Protein AF-A0A9N9XYL0-F1 (afdb_monomer_lite)

Radius of gyration: 24.39 Å; chains: 1; bounding box: 45×59×80 Å

Sequence (170 aa):
MASSSYQNKAHPKSLLPDDLATQKSTSESLVQGAIFAIQALGYARIGLGAASLLAPSSICGLFRFLISNETAIVVRMFGVRGVALGYLILNADHADQKTLSGREELKRMLWANFGCDVADICSIAFAVTSGHMDRLPGTFLAGGAAVCVAMALLGIKTIEDIQTLAFKDE

Foldseek 3Di:
DDDDDDPPPDDPDPPPPPVVVVVVVVLVVLLVVLLVLLLVLLVVLLVLLVCLQPPVQVSCVVLVHHDDPVCSVVSNVSSVVSNVLSVQSVVLSVPPLVDPVSLVSNLVSLVVLLVVLVVQLVVLVVCCVVVVDPPRSSCVSNVVSVSSNVSSVSNNVSSVVVVVVVVVVD

Secondary structure (DSSP, 8-state):
---------------S-HHHHHHHHHHHHHHHHHHHHHHHHHHHHHHHHHHHHH-HHHHHHHTT----TTTHHHHHHHHHHHHHHHHHHHHHHHS-TTSHHHHHHHHHHHHHHHHHHHHHHHHHHHHHHTTSS-HHHHHHHHHHHHHHHHHHHHHHHHHHHHHHHHTT--

Structure (mmCIF, N/CA/C/O backbone):
data_AF-A0A9N9XYL0-F1
#
_entry.id   AF-A0A9N9XYL0-F1
#
loop_
_atom_site.group_PDB
_atom_site.id
_atom_site.type_symbol
_atom_site.label_atom_id
_atom_site.label_alt_id
_atom_site.label_comp_id
_atom_site.label_asym_id
_atom_site.label_entity_id
_atom_site.label_seq_id
_atom_site.pdbx_PDB_ins_code
_atom_site.Cartn_x
_atom_site.Cartn_y
_atom_site.Cartn_z
_atom_site.occupancy
_atom_site.B_iso_or_equiv
_atom_site.auth_seq_id
_atom_site.auth_comp_id
_atom_site.auth_asym_id
_atom_site.auth_atom_id
_atom_site.pdbx_PDB_model_num
ATOM 1 N N . MET A 1 1 ? 22.835 49.509 -54.503 1.00 46.41 1 MET A N 1
ATOM 2 C CA . MET A 1 1 ? 21.995 48.382 -54.960 1.00 46.41 1 MET A CA 1
ATOM 3 C C . MET A 1 1 ? 22.689 47.093 -54.545 1.00 46.41 1 MET A C 1
ATOM 5 O O . MET A 1 1 ? 23.657 46.716 -55.187 1.00 46.41 1 MET A O 1
ATOM 9 N N . ALA A 1 2 ? 22.288 46.492 -53.423 1.00 48.25 2 ALA A N 1
ATOM 10 C CA . ALA A 1 2 ? 22.863 45.248 -52.908 1.00 48.25 2 ALA A CA 1
ATOM 11 C C . ALA A 1 2 ? 21.740 44.209 -52.806 1.00 48.25 2 ALA A C 1
ATOM 13 O O . ALA A 1 2 ? 20.688 44.488 -52.232 1.00 48.25 2 ALA A O 1
ATOM 14 N N . SER A 1 3 ? 21.951 43.070 -53.461 1.00 54.56 3 SER A N 1
ATOM 15 C CA . SER A 1 3 ? 20.961 42.019 -53.686 1.00 54.56 3 SER A CA 1
ATOM 16 C C . SER A 1 3 ? 20.794 41.147 -52.438 1.00 54.56 3 SER A C 1
ATOM 18 O O . SER A 1 3 ? 21.777 40.655 -51.887 1.00 54.56 3 SER A O 1
ATOM 20 N N . SER A 1 4 ? 19.550 40.971 -51.994 1.00 60.91 4 SER A N 1
ATOM 21 C CA . SER A 1 4 ? 19.164 40.100 -50.881 1.00 60.91 4 SER A CA 1
ATOM 22 C C . SER A 1 4 ? 19.058 38.651 -51.372 1.00 60.91 4 SER A C 1
ATOM 24 O O . SER A 1 4 ? 18.131 38.307 -52.107 1.00 60.91 4 SER A O 1
ATOM 26 N N . SER A 1 5 ? 20.013 37.803 -50.982 1.00 62.31 5 SER A N 1
ATOM 27 C CA . SER A 1 5 ? 19.950 36.352 -51.201 1.00 62.31 5 SER A CA 1
ATOM 28 C C . SER A 1 5 ? 19.005 35.704 -50.188 1.00 62.31 5 SER A C 1
ATOM 30 O O . SER A 1 5 ? 19.376 35.457 -49.041 1.00 62.31 5 SER A O 1
ATOM 32 N N . TYR A 1 6 ? 17.790 35.385 -50.630 1.00 59.03 6 TYR A N 1
ATOM 33 C CA . TYR A 1 6 ? 16.858 34.520 -49.909 1.00 59.03 6 TYR A CA 1
ATOM 34 C C . TYR A 1 6 ? 17.332 33.061 -49.979 1.00 59.03 6 TYR A C 1
ATOM 36 O O . TYR A 1 6 ? 17.118 32.363 -50.969 1.00 59.03 6 TYR A O 1
ATOM 44 N N . GLN A 1 7 ? 17.980 32.588 -48.914 1.00 60.34 7 GLN A N 1
ATOM 45 C CA . GLN A 1 7 ? 18.341 31.181 -48.753 1.00 60.34 7 GLN A CA 1
ATOM 46 C C . GLN A 1 7 ? 17.114 30.402 -48.248 1.00 60.34 7 GLN A C 1
ATOM 48 O O . GLN A 1 7 ? 16.871 30.282 -47.049 1.00 60.34 7 GLN A O 1
ATOM 53 N N . ASN A 1 8 ? 16.304 29.897 -49.178 1.00 60.22 8 ASN A N 1
ATOM 54 C CA . ASN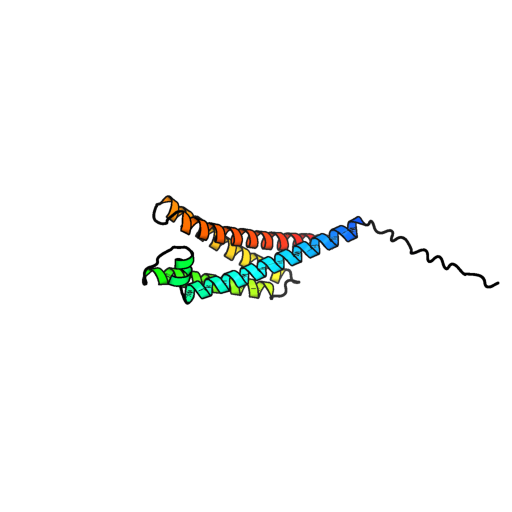 A 1 8 ? 15.177 29.023 -48.867 1.00 60.22 8 ASN A CA 1
ATOM 55 C C . ASN A 1 8 ? 15.708 27.620 -48.516 1.00 60.22 8 ASN A C 1
ATOM 57 O O . ASN A 1 8 ? 15.986 26.805 -49.397 1.00 60.22 8 ASN A O 1
ATOM 61 N N . LYS A 1 9 ? 15.928 27.358 -47.222 1.00 62.12 9 LYS A N 1
ATOM 62 C CA . LYS A 1 9 ? 16.273 26.025 -46.711 1.00 62.12 9 LYS A CA 1
ATOM 63 C C . LYS A 1 9 ? 15.008 25.170 -46.688 1.00 62.12 9 LYS A C 1
ATOM 65 O O . LYS A 1 9 ? 14.265 25.170 -45.711 1.00 62.12 9 LYS A O 1
ATOM 70 N N . ALA A 1 10 ? 14.775 24.436 -47.771 1.00 63.09 10 ALA A N 1
ATOM 71 C CA . ALA A 1 10 ? 13.796 23.362 -47.790 1.00 63.09 10 ALA A CA 1
ATOM 72 C C . ALA A 1 10 ? 14.229 22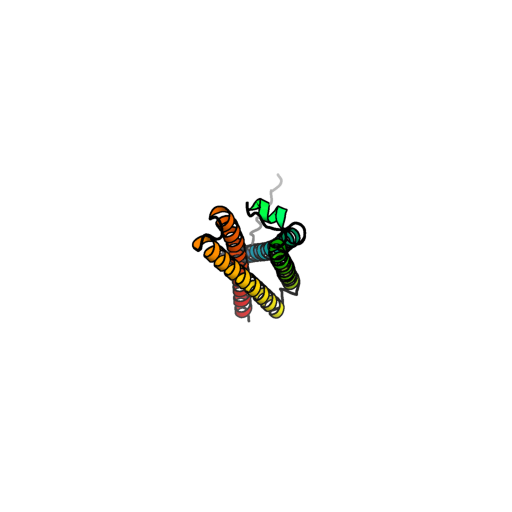.282 -46.783 1.00 63.09 10 ALA A C 1
ATOM 74 O O . ALA A 1 10 ? 15.177 21.536 -47.027 1.00 63.09 10 ALA A O 1
ATOM 75 N N . HIS A 1 11 ? 13.567 22.230 -45.626 1.00 61.03 11 HIS A N 1
ATOM 76 C CA . HIS A 1 11 ? 13.717 21.118 -44.693 1.00 61.03 11 HIS A CA 1
ATOM 77 C C . HIS A 1 11 ? 13.165 19.848 -45.361 1.00 61.03 11 HIS A C 1
ATOM 79 O O . HIS A 1 11 ? 12.018 19.867 -45.818 1.00 61.03 11 HIS A O 1
ATOM 85 N N . PRO A 1 12 ? 13.944 18.752 -45.447 1.00 64.94 12 PRO A N 1
ATOM 86 C CA . PRO A 1 12 ? 13.440 17.494 -45.973 1.00 64.94 12 PRO A CA 1
ATOM 87 C C . PRO A 1 12 ? 12.281 17.035 -45.089 1.00 64.94 12 PRO A C 1
ATOM 89 O O . PRO A 1 12 ? 12.435 16.829 -43.886 1.00 64.94 12 PRO A O 1
ATOM 92 N N . LYS A 1 13 ? 11.100 16.940 -45.700 1.00 60.59 13 LYS A N 1
ATOM 93 C CA . LYS A 1 13 ? 9.882 16.434 -45.073 1.00 60.59 13 LYS A CA 1
ATOM 94 C C . LYS A 1 13 ? 10.165 14.988 -44.662 1.00 60.59 13 LYS A C 1
ATOM 96 O O . LYS A 1 13 ? 10.388 14.145 -45.530 1.00 60.59 13 LYS A O 1
ATOM 101 N N . SER A 1 14 ? 10.244 14.732 -43.357 1.00 62.28 14 SER A N 1
ATOM 102 C CA . SER A 1 14 ? 10.397 13.380 -42.819 1.00 62.28 14 SER A CA 1
ATOM 103 C C . SER A 1 14 ? 9.251 12.525 -43.357 1.00 62.28 14 SER A C 1
ATOM 105 O O . SER A 1 14 ? 8.089 12.876 -43.184 1.00 62.28 14 SER A O 1
ATOM 107 N N . LEU A 1 15 ? 9.579 11.448 -44.072 1.00 63.66 15 LEU A N 1
ATOM 108 C CA . LEU A 1 15 ? 8.603 10.526 -44.666 1.00 63.66 15 LEU A CA 1
ATOM 109 C C . LEU A 1 15 ? 8.116 9.466 -43.668 1.00 63.66 15 LEU A C 1
ATOM 111 O O . LEU A 1 15 ? 7.413 8.535 -44.054 1.00 63.66 15 LEU A O 1
ATOM 115 N N . LEU A 1 16 ? 8.502 9.581 -42.395 1.00 60.34 16 LEU A N 1
ATOM 116 C CA . LEU A 1 16 ? 7.952 8.733 -41.349 1.00 60.34 16 LEU A CA 1
ATOM 117 C C . LEU A 1 16 ? 6.548 9.236 -40.992 1.00 60.34 16 LEU A C 1
ATOM 119 O O . LEU A 1 16 ? 6.390 10.436 -40.768 1.00 60.34 16 LEU A O 1
ATOM 123 N N . PRO A 1 17 ? 5.534 8.356 -40.948 1.00 65.12 17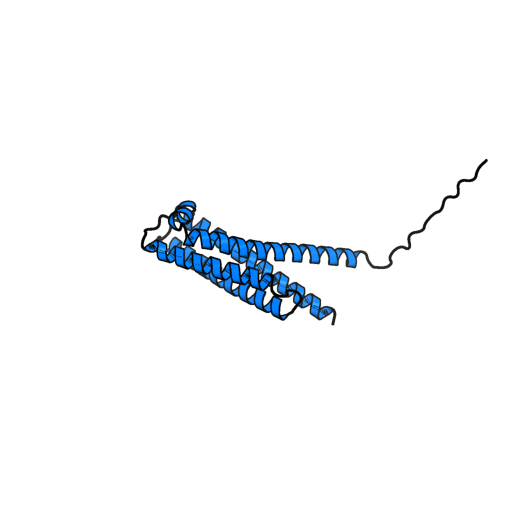 PRO A N 1
ATOM 124 C CA . PRO A 1 17 ? 4.187 8.748 -40.561 1.00 65.12 17 PRO A CA 1
ATOM 125 C C . PRO A 1 17 ? 4.213 9.330 -39.142 1.00 65.12 17 PRO A C 1
ATOM 127 O O . PRO A 1 17 ? 4.696 8.679 -38.214 1.00 65.12 17 PRO A O 1
ATOM 130 N N . ASP A 1 18 ? 3.680 10.546 -38.983 1.00 62.84 18 ASP A N 1
ATOM 131 C CA . ASP A 1 18 ? 3.590 11.276 -37.704 1.00 62.84 18 ASP A CA 1
ATOM 132 C C . ASP A 1 18 ? 2.903 10.456 -36.584 1.00 62.84 18 ASP A C 1
ATOM 134 O O . ASP A 1 18 ? 3.108 10.709 -35.391 1.00 62.84 18 ASP A O 1
ATOM 138 N N . ASP A 1 19 ? 2.149 9.415 -36.951 1.00 60.91 19 ASP A N 1
ATOM 139 C CA . ASP A 1 19 ? 1.523 8.462 -36.029 1.00 60.91 19 ASP A CA 1
ATOM 140 C C . ASP A 1 19 ? 2.529 7.702 -35.147 1.00 60.91 19 ASP A C 1
ATOM 142 O O . ASP A 1 19 ? 2.277 7.496 -33.958 1.00 60.91 19 ASP A O 1
ATOM 146 N N . LEU A 1 20 ? 3.704 7.328 -35.671 1.00 58.38 20 LEU A N 1
ATOM 147 C CA . LEU A 1 20 ? 4.668 6.524 -34.902 1.00 58.38 20 LEU A CA 1
ATOM 148 C C . LEU A 1 20 ? 5.375 7.340 -33.809 1.00 58.38 20 LEU A C 1
ATOM 150 O O . LEU A 1 20 ? 5.662 6.822 -32.728 1.00 58.38 20 LEU A O 1
ATOM 154 N N . ALA A 1 21 ? 5.626 8.628 -34.060 1.00 61.50 21 ALA A N 1
ATOM 155 C CA . ALA A 1 21 ? 6.235 9.520 -33.074 1.00 61.50 21 ALA A CA 1
ATOM 156 C C . ALA A 1 21 ? 5.266 9.856 -31.926 1.00 61.50 21 ALA A C 1
ATOM 158 O O . ALA A 1 21 ? 5.686 9.978 -30.774 1.00 61.50 21 ALA A O 1
ATOM 159 N N . THR A 1 22 ? 3.968 9.947 -32.225 1.00 61.91 22 THR A N 1
ATOM 160 C CA . THR A 1 22 ? 2.918 10.263 -31.242 1.00 61.91 22 THR A CA 1
ATOM 161 C C . THR A 1 22 ? 2.587 9.062 -30.344 1.00 61.91 22 THR A C 1
ATOM 163 O O . THR A 1 22 ? 2.306 9.217 -29.153 1.00 61.91 22 THR A O 1
ATOM 166 N N . GLN A 1 23 ? 2.682 7.837 -30.873 1.00 62.41 23 GLN A N 1
ATOM 167 C CA . GLN A 1 23 ? 2.439 6.623 -30.091 1.00 62.41 23 GLN A CA 1
ATOM 168 C C . GLN A 1 23 ? 3.548 6.357 -29.057 1.00 62.41 23 GLN A C 1
ATOM 170 O O . GLN A 1 23 ? 3.256 5.955 -27.929 1.00 62.41 23 GLN A O 1
ATOM 175 N N . LYS A 1 24 ? 4.811 6.634 -29.408 1.00 63.44 24 LYS A N 1
ATOM 176 C CA . LYS A 1 24 ? 5.964 6.421 -28.518 1.00 63.44 24 LYS A CA 1
ATOM 177 C C . LYS A 1 24 ? 5.983 7.375 -27.316 1.00 63.44 24 LYS A C 1
ATOM 179 O O . LYS A 1 24 ? 6.322 6.968 -26.211 1.00 63.44 24 LYS A O 1
ATOM 184 N N . SER A 1 25 ? 5.587 8.633 -27.505 1.00 65.31 25 SER A N 1
ATOM 185 C CA . SER A 1 25 ? 5.552 9.618 -26.413 1.00 65.31 25 SER A CA 1
ATOM 186 C C . SER A 1 25 ? 4.440 9.334 -25.395 1.00 65.31 25 SER A C 1
ATOM 188 O O . SER A 1 25 ? 4.603 9.583 -24.200 1.00 65.31 25 SER A O 1
ATOM 190 N N . THR A 1 26 ? 3.323 8.761 -25.851 1.00 66.19 26 THR A N 1
ATOM 191 C CA . THR A 1 26 ? 2.188 8.411 -24.986 1.00 66.19 26 THR A CA 1
ATOM 192 C C . THR A 1 26 ? 2.513 7.219 -24.080 1.00 66.19 26 THR A C 1
ATOM 194 O O . THR A 1 26 ? 2.165 7.235 -22.897 1.00 66.19 26 THR A O 1
ATOM 197 N N . SER A 1 27 ? 3.214 6.200 -24.593 1.00 71.12 27 SER A N 1
ATOM 198 C CA . SER A 1 27 ? 3.609 5.035 -23.791 1.00 71.12 27 SER A CA 1
ATOM 199 C C . SER A 1 27 ? 4.658 5.388 -22.734 1.00 71.12 27 SER A C 1
ATOM 201 O O . SER A 1 27 ? 4.521 4.961 -21.589 1.00 71.12 27 SER A O 1
ATOM 203 N N . GLU A 1 28 ? 5.644 6.229 -23.059 1.00 75.25 28 GLU A N 1
ATOM 204 C CA . GLU A 1 28 ? 6.657 6.678 -22.091 1.00 75.25 28 GLU A CA 1
ATOM 205 C C . GLU A 1 28 ? 6.039 7.458 -20.918 1.00 75.25 28 GLU A C 1
ATOM 207 O O . GLU A 1 28 ? 6.375 7.203 -19.759 1.00 75.25 28 GLU A O 1
ATOM 212 N N . SER A 1 29 ? 5.080 8.355 -21.185 1.00 78.75 29 SER A N 1
ATOM 213 C CA . SER A 1 29 ? 4.407 9.108 -20.117 1.00 78.75 29 SER A CA 1
ATOM 214 C C . SER A 1 29 ? 3.575 8.214 -19.193 1.00 78.75 29 SER A C 1
ATOM 216 O O . SER A 1 29 ? 3.515 8.477 -17.990 1.00 78.75 29 SER A O 1
ATOM 218 N N . LEU A 1 30 ? 2.916 7.182 -19.732 1.00 77.75 30 LEU A N 1
ATOM 219 C CA . LEU A 1 30 ? 2.131 6.239 -18.931 1.00 77.75 30 LEU A CA 1
ATOM 220 C C . LEU A 1 30 ? 3.030 5.390 -18.027 1.00 77.75 30 LEU A C 1
ATOM 222 O O . LEU A 1 30 ? 2.728 5.224 -16.845 1.00 77.75 30 LEU A O 1
ATOM 226 N N . VAL A 1 31 ? 4.161 4.918 -18.557 1.00 82.44 31 VAL A N 1
ATOM 227 C CA . VAL A 1 31 ? 5.144 4.138 -17.793 1.00 82.44 31 VAL A CA 1
ATOM 228 C C . VAL A 1 31 ? 5.721 4.962 -16.644 1.00 82.44 31 VAL A C 1
ATOM 230 O O . VAL A 1 31 ? 5.752 4.489 -15.509 1.00 82.44 31 VAL A O 1
ATOM 233 N N . GLN A 1 32 ? 6.098 6.219 -16.898 1.00 85.81 32 GLN A N 1
ATOM 234 C CA . GLN A 1 32 ? 6.614 7.105 -15.854 1.00 85.81 32 GLN A CA 1
ATOM 235 C C . GLN A 1 32 ? 5.585 7.335 -14.735 1.00 85.81 32 GLN A C 1
ATOM 237 O O . GLN A 1 32 ? 5.934 7.322 -13.553 1.00 85.81 32 GLN A O 1
ATOM 242 N N . GLY A 1 33 ? 4.311 7.515 -15.101 1.00 87.50 33 GLY A N 1
ATOM 243 C CA . GLY A 1 33 ? 3.217 7.663 -14.141 1.00 87.50 33 GLY A CA 1
ATOM 244 C C . GLY A 1 33 ? 3.019 6.420 -13.270 1.00 87.50 33 GLY A C 1
ATOM 245 O O . GLY A 1 33 ? 2.836 6.542 -12.059 1.00 87.50 33 GLY A O 1
ATOM 246 N N . ALA A 1 34 ? 3.107 5.225 -13.857 1.00 87.56 34 ALA A N 1
ATOM 247 C CA . ALA A 1 34 ? 2.978 3.970 -13.123 1.00 87.56 34 ALA A CA 1
ATOM 248 C C . ALA A 1 34 ? 4.147 3.728 -12.160 1.00 87.56 34 ALA A C 1
ATOM 250 O O . ALA A 1 34 ? 3.912 3.349 -11.015 1.00 87.56 34 ALA A O 1
ATOM 251 N N . ILE A 1 35 ? 5.387 3.999 -12.583 1.00 87.62 35 ILE A N 1
ATOM 252 C CA . ILE A 1 35 ? 6.572 3.896 -11.713 1.00 87.62 35 ILE A CA 1
ATOM 253 C C . ILE A 1 35 ? 6.415 4.830 -10.512 1.00 87.62 35 ILE A C 1
ATOM 255 O O . ILE A 1 35 ? 6.568 4.408 -9.367 1.00 87.62 35 ILE A O 1
ATOM 259 N N . PHE A 1 36 ? 6.016 6.082 -10.753 1.00 91.00 36 PHE A N 1
ATOM 260 C CA . PHE A 1 36 ? 5.754 7.025 -9.670 1.00 91.00 36 PHE A CA 1
ATOM 261 C C . PHE A 1 36 ? 4.652 6.524 -8.725 1.00 91.00 36 PHE A C 1
ATOM 263 O O . PHE A 1 36 ? 4.796 6.623 -7.508 1.00 91.00 36 PHE A O 1
ATOM 270 N N . ALA A 1 37 ? 3.572 5.944 -9.259 1.00 90.81 37 ALA A N 1
ATOM 271 C CA . ALA A 1 37 ? 2.500 5.373 -8.447 1.00 90.81 37 ALA A CA 1
ATOM 272 C C . ALA A 1 37 ? 2.978 4.188 -7.587 1.00 90.81 37 ALA A C 1
ATOM 274 O O . ALA A 1 37 ? 2.609 4.103 -6.417 1.00 90.81 37 ALA A O 1
ATOM 275 N N . ILE A 1 38 ? 3.826 3.306 -8.126 1.00 91.31 38 ILE A N 1
ATOM 276 C CA . ILE A 1 38 ? 4.419 2.174 -7.394 1.00 91.31 38 ILE A CA 1
ATOM 277 C C . ILE A 1 38 ? 5.335 2.675 -6.270 1.00 91.31 38 ILE A C 1
ATOM 279 O O . ILE A 1 38 ? 5.233 2.207 -5.134 1.00 91.31 38 ILE A O 1
ATOM 283 N N . GLN A 1 39 ? 6.184 3.666 -6.549 1.00 92.69 39 GLN A N 1
ATOM 284 C CA . GLN A 1 39 ? 7.050 4.278 -5.539 1.00 92.69 39 GLN A CA 1
ATOM 285 C C . GLN A 1 39 ? 6.235 4.973 -4.448 1.00 92.69 39 GLN A C 1
ATOM 287 O O . GLN A 1 39 ? 6.480 4.768 -3.258 1.00 92.69 39 GLN A O 1
ATOM 292 N N . ALA A 1 40 ? 5.225 5.753 -4.841 1.00 93.94 40 ALA A N 1
ATOM 293 C CA . ALA A 1 40 ? 4.313 6.406 -3.914 1.00 93.94 40 ALA A CA 1
ATOM 294 C C . ALA A 1 40 ? 3.590 5.382 -3.028 1.00 93.94 40 ALA A C 1
ATOM 296 O O . ALA A 1 40 ? 3.503 5.585 -1.818 1.00 93.94 40 ALA A O 1
ATOM 297 N N . LEU A 1 41 ? 3.141 4.257 -3.597 1.00 93.56 41 LEU A N 1
ATOM 298 C CA . LEU A 1 41 ? 2.552 3.147 -2.850 1.00 93.56 41 LEU A CA 1
ATOM 299 C C . LEU A 1 41 ? 3.548 2.564 -1.835 1.00 93.56 41 LEU A C 1
ATOM 301 O O . LEU A 1 41 ? 3.198 2.392 -0.667 1.00 93.56 41 LEU A O 1
ATOM 305 N N . GLY A 1 42 ? 4.795 2.316 -2.245 1.00 94.50 42 GLY A N 1
ATOM 306 C CA . GLY A 1 42 ? 5.860 1.827 -1.366 1.00 94.50 42 GLY A CA 1
ATOM 307 C C . GLY A 1 42 ? 6.129 2.762 -0.181 1.00 94.50 42 GLY A C 1
ATOM 308 O O . GLY A 1 42 ? 6.100 2.332 0.975 1.00 94.50 42 GLY A O 1
ATOM 309 N N . TYR A 1 43 ? 6.306 4.061 -0.438 1.00 96.56 43 TYR A N 1
ATOM 310 C CA . TYR A 1 43 ? 6.501 5.057 0.619 1.00 96.56 43 TYR A CA 1
ATOM 311 C C . TYR A 1 43 ? 5.275 5.219 1.518 1.00 96.56 43 TYR A C 1
ATOM 313 O O . TYR A 1 43 ? 5.426 5.297 2.738 1.00 96.56 43 TYR A O 1
ATOM 321 N N . ALA A 1 44 ? 4.065 5.232 0.954 1.00 94.75 44 ALA A N 1
ATOM 322 C CA . ALA A 1 44 ? 2.830 5.324 1.726 1.00 94.75 44 ALA A CA 1
ATOM 323 C C . ALA A 1 44 ? 2.685 4.135 2.687 1.00 94.75 44 ALA A C 1
ATOM 325 O O . ALA A 1 44 ? 2.328 4.322 3.850 1.00 94.75 44 ALA A O 1
ATOM 326 N N . ARG A 1 45 ? 3.032 2.923 2.237 1.00 94.38 45 ARG A N 1
ATOM 327 C CA . ARG A 1 45 ? 3.048 1.711 3.066 1.00 94.38 45 ARG A CA 1
ATOM 328 C C . ARG A 1 45 ? 4.044 1.793 4.214 1.00 94.38 45 ARG A C 1
ATOM 330 O O . ARG A 1 45 ? 3.681 1.470 5.344 1.00 94.38 45 ARG A O 1
ATOM 337 N N . ILE A 1 46 ? 5.262 2.265 3.949 1.00 97.12 46 ILE A N 1
ATOM 338 C CA . ILE A 1 46 ? 6.273 2.465 4.994 1.00 97.12 46 ILE A CA 1
ATOM 339 C C . ILE A 1 46 ? 5.812 3.531 5.985 1.00 97.12 46 ILE A C 1
ATOM 341 O O . ILE A 1 46 ? 5.847 3.291 7.187 1.00 97.12 46 ILE A O 1
ATOM 345 N N . GLY A 1 47 ? 5.352 4.686 5.502 1.00 97.06 47 GLY A N 1
ATOM 346 C CA . GLY A 1 47 ? 4.923 5.796 6.348 1.00 97.06 47 GLY A CA 1
ATOM 347 C C . GLY A 1 47 ? 3.739 5.423 7.238 1.00 97.06 47 GLY A C 1
ATOM 348 O O . GLY A 1 47 ? 3.806 5.588 8.456 1.00 97.06 47 GLY A O 1
ATOM 349 N N . LEU A 1 48 ? 2.683 4.854 6.649 1.00 94.75 48 LEU A N 1
ATOM 350 C CA . LEU A 1 48 ? 1.514 4.398 7.398 1.00 94.75 48 LEU A CA 1
ATOM 351 C C . LEU A 1 48 ? 1.879 3.252 8.347 1.00 94.75 48 LEU A C 1
ATOM 353 O O . LEU A 1 48 ? 1.470 3.266 9.504 1.00 94.75 48 LEU A O 1
ATOM 357 N N . GLY A 1 49 ? 2.695 2.299 7.893 1.00 96.38 49 GLY A N 1
ATOM 358 C CA . GLY A 1 49 ? 3.129 1.171 8.708 1.00 96.38 49 GLY A CA 1
ATOM 359 C C . GLY A 1 49 ? 3.965 1.598 9.917 1.00 96.38 49 GLY A C 1
ATOM 360 O O . GLY A 1 49 ? 3.708 1.160 11.039 1.00 96.38 49 GLY A O 1
ATOM 361 N N . ALA A 1 50 ? 4.914 2.514 9.718 1.00 97.69 50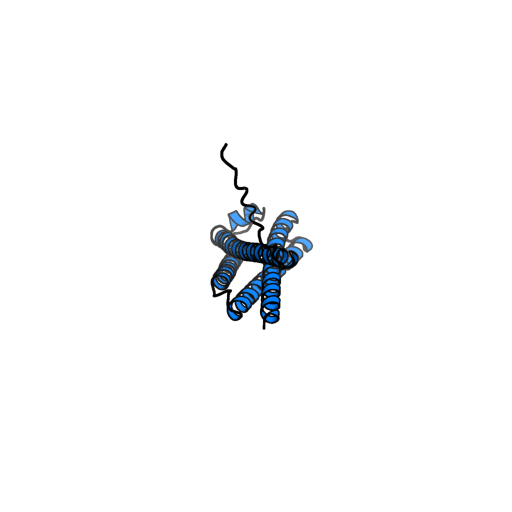 ALA A N 1
ATOM 362 C CA . ALA A 1 50 ? 5.729 3.084 10.785 1.00 97.69 50 ALA A CA 1
ATOM 363 C C . ALA A 1 50 ? 4.877 3.897 11.771 1.00 97.69 50 ALA A C 1
ATOM 365 O O . ALA A 1 50 ? 5.042 3.754 12.983 1.00 97.69 50 ALA A O 1
ATOM 366 N N . ALA A 1 51 ? 3.916 4.686 11.278 1.00 96.94 51 ALA A N 1
ATOM 367 C CA . ALA A 1 51 ? 2.977 5.410 12.131 1.00 96.94 51 ALA A CA 1
ATOM 368 C C . ALA A 1 51 ? 2.117 4.452 12.977 1.00 96.94 51 ALA A C 1
ATOM 370 O O . ALA A 1 51 ? 1.992 4.651 14.185 1.00 96.94 51 ALA A O 1
ATOM 371 N N . SER A 1 52 ? 1.591 3.374 12.384 1.00 96.44 52 SER A N 1
ATOM 372 C CA . SER A 1 52 ? 0.850 2.322 13.097 1.00 96.44 52 SER A CA 1
ATOM 373 C C . SER A 1 52 ? 1.700 1.557 14.109 1.00 96.44 52 SER A C 1
ATOM 375 O O . SER A 1 52 ? 1.182 1.117 15.134 1.00 96.44 52 SER A O 1
ATOM 377 N N . LEU A 1 53 ? 3.001 1.412 13.859 1.00 96.44 53 LEU A N 1
ATOM 378 C CA . LEU A 1 53 ? 3.923 0.748 14.775 1.00 96.44 53 LEU A CA 1
ATOM 379 C C . LEU A 1 53 ? 4.266 1.625 15.991 1.00 96.44 53 LEU A C 1
ATOM 381 O O . LEU A 1 53 ? 4.233 1.151 17.129 1.00 96.44 53 LEU A O 1
ATOM 385 N N . LEU A 1 54 ? 4.586 2.899 15.748 1.00 97.44 54 LEU A N 1
ATOM 386 C CA . LEU A 1 54 ? 5.081 3.828 16.768 1.00 97.44 54 LEU A CA 1
ATOM 387 C C . LEU A 1 54 ? 3.952 4.490 17.566 1.00 97.44 54 LEU A C 1
ATOM 389 O O . LEU A 1 54 ? 4.061 4.636 18.782 1.00 97.44 54 LEU A O 1
ATOM 393 N N . ALA A 1 55 ? 2.863 4.869 16.899 1.00 96.88 55 ALA A N 1
ATOM 394 C CA . ALA A 1 55 ? 1.760 5.627 17.483 1.00 96.88 55 ALA A CA 1
ATOM 395 C C . ALA A 1 55 ? 0.387 5.051 17.071 1.00 96.88 55 ALA A C 1
ATOM 397 O O . ALA A 1 55 ? -0.423 5.749 16.449 1.00 96.88 55 ALA A O 1
ATOM 398 N N . PRO A 1 56 ? 0.083 3.785 17.434 1.00 95.88 56 PRO A N 1
ATOM 399 C CA . PRO A 1 56 ? -1.146 3.108 17.015 1.00 95.88 56 PRO A CA 1
ATOM 400 C C . PRO A 1 56 ? -2.420 3.852 17.453 1.00 95.88 56 PRO A C 1
ATOM 402 O O . PRO A 1 56 ? -3.381 3.930 16.695 1.00 95.88 56 PRO A O 1
ATOM 405 N N . SER A 1 57 ? -2.435 4.457 18.646 1.00 95.50 57 SER A N 1
ATOM 406 C CA . SER A 1 57 ? -3.596 5.212 19.139 1.00 95.50 57 SER A CA 1
ATOM 407 C C . SER A 1 57 ? -3.829 6.506 18.360 1.00 95.50 57 SER A C 1
ATOM 409 O O . SER A 1 57 ? -4.973 6.842 18.062 1.00 95.50 57 SER A O 1
ATOM 411 N N . SER A 1 58 ? -2.762 7.214 17.983 1.00 95.00 58 SER A N 1
ATOM 412 C CA . SER A 1 58 ? -2.853 8.443 17.191 1.00 95.00 58 SER A CA 1
ATOM 413 C C . SER A 1 58 ? -3.337 8.162 15.771 1.00 95.00 58 SER A C 1
ATOM 415 O O . SER A 1 58 ? -4.227 8.861 15.289 1.00 95.00 58 SER A O 1
ATOM 417 N N . ILE A 1 59 ? -2.801 7.124 15.115 1.00 95.12 59 ILE A N 1
ATOM 418 C CA . ILE A 1 59 ? -3.209 6.796 13.744 1.00 95.12 59 ILE A CA 1
ATOM 419 C C . ILE A 1 59 ? -4.649 6.277 13.700 1.00 95.12 59 ILE A C 1
ATOM 421 O O . ILE A 1 59 ? -5.425 6.715 12.858 1.00 95.12 59 ILE A O 1
ATOM 425 N N . CYS A 1 60 ? -5.052 5.412 14.639 1.00 92.44 60 CYS A N 1
ATOM 426 C CA . CYS A 1 60 ? -6.435 4.943 14.724 1.00 92.44 60 CYS A CA 1
ATOM 427 C C . CYS A 1 60 ? -7.389 6.085 15.111 1.00 92.44 60 CYS A C 1
ATOM 429 O O . CYS A 1 60 ? -8.483 6.189 14.555 1.00 92.44 60 CYS A O 1
ATOM 431 N N . GLY A 1 61 ? -6.946 7.003 15.977 1.00 92.69 61 GLY A N 1
ATOM 432 C CA . GLY A 1 61 ? -7.689 8.206 16.348 1.00 92.69 61 GLY A CA 1
ATOM 433 C C . GLY A 1 61 ? -8.015 9.115 15.160 1.00 92.69 61 GLY A C 1
ATOM 434 O O . GLY A 1 61 ? -9.115 9.667 15.114 1.00 92.69 61 GLY A O 1
ATOM 435 N N . LEU A 1 62 ? -7.128 9.203 14.158 1.00 90.62 62 LEU A N 1
ATOM 436 C CA . LEU A 1 62 ? -7.376 9.955 12.918 1.00 90.62 62 LEU A CA 1
ATOM 437 C C . LEU A 1 62 ? -8.606 9.433 12.161 1.00 90.62 62 LEU A C 1
ATOM 439 O O . LEU A 1 62 ? -9.353 10.206 11.565 1.00 90.62 62 LEU A O 1
ATOM 443 N N . PHE A 1 63 ? -8.854 8.127 12.248 1.00 88.00 63 PHE A N 1
ATOM 444 C CA . PHE A 1 63 ? -10.008 7.465 11.645 1.00 88.00 63 PHE A CA 1
ATOM 445 C C . PHE A 1 63 ? -11.195 7.336 12.603 1.00 88.00 63 PHE A C 1
ATOM 447 O O . PHE A 1 63 ? -12.164 6.663 12.272 1.00 88.00 63 PHE A O 1
ATOM 454 N N . ARG A 1 64 ? -11.151 7.983 13.778 1.00 89.12 64 ARG A N 1
ATOM 455 C CA . ARG A 1 64 ? -12.144 7.839 14.859 1.00 89.12 64 ARG A CA 1
ATOM 456 C C . ARG A 1 64 ? -12.293 6.402 15.369 1.00 89.12 64 ARG A C 1
ATOM 458 O O . ARG A 1 64 ? -13.360 6.017 15.835 1.00 89.12 64 ARG A O 1
ATOM 465 N N . PHE A 1 65 ? -11.219 5.620 15.309 1.00 87.38 65 PHE A N 1
ATOM 466 C CA . PHE A 1 65 ? -11.171 4.269 15.852 1.00 87.38 65 PHE A CA 1
ATOM 467 C C . PHE A 1 65 ? -10.423 4.282 17.191 1.00 87.38 65 PHE A C 1
ATOM 469 O O . PHE A 1 65 ? -9.215 4.509 17.243 1.00 87.38 65 PHE A O 1
ATOM 476 N N . LEU A 1 66 ? -11.150 4.089 18.293 1.00 90.31 66 LEU A N 1
ATOM 477 C CA . LEU A 1 66 ? -10.564 4.035 19.632 1.00 90.31 66 LEU A CA 1
ATOM 478 C C . LEU A 1 66 ? -10.095 2.610 19.918 1.00 90.31 66 LEU A C 1
ATOM 480 O O . LEU A 1 66 ? -10.897 1.681 19.946 1.00 90.31 66 LEU A O 1
ATOM 484 N N . ILE A 1 67 ? -8.793 2.449 20.141 1.00 92.75 67 ILE A N 1
ATOM 485 C CA . ILE A 1 67 ? -8.183 1.158 20.468 1.00 92.75 67 ILE A CA 1
ATOM 486 C C . ILE A 1 67 ? -7.793 1.106 21.942 1.00 92.75 67 ILE A C 1
ATOM 488 O O . ILE A 1 67 ? -7.328 2.093 22.515 1.00 92.75 67 ILE A O 1
ATOM 492 N N . SER A 1 68 ? -7.952 -0.066 22.547 1.00 92.94 68 SER A N 1
ATOM 493 C CA . SER A 1 68 ? -7.375 -0.369 23.856 1.00 92.94 68 SER A CA 1
ATOM 494 C C . SER A 1 68 ? -5.879 -0.681 23.725 1.00 92.94 68 SER A C 1
ATOM 496 O O . SER A 1 68 ? -5.386 -1.024 22.648 1.00 92.94 68 SER A O 1
ATOM 498 N N . ASN A 1 69 ? -5.138 -0.626 24.834 1.00 91.00 69 ASN A N 1
ATOM 499 C CA . ASN A 1 69 ? -3.714 -0.990 24.839 1.00 91.00 69 ASN A CA 1
ATOM 500 C C . ASN A 1 69 ? -3.470 -2.446 24.404 1.00 91.00 69 ASN A C 1
ATOM 502 O O . ASN A 1 69 ? -2.454 -2.735 23.774 1.00 91.00 69 ASN A O 1
ATOM 506 N N . GLU A 1 70 ? -4.410 -3.342 24.705 1.00 91.00 70 GLU A N 1
ATOM 507 C CA . GLU A 1 70 ? -4.352 -4.759 24.332 1.00 91.00 70 GLU A CA 1
ATOM 508 C C . GLU A 1 70 ? -4.520 -4.941 22.818 1.00 91.00 70 GLU A C 1
ATOM 510 O O . GLU A 1 70 ? -3.732 -5.626 22.166 1.00 91.00 70 GLU A O 1
ATOM 515 N N . THR A 1 71 ? -5.495 -4.248 22.225 1.00 92.12 71 THR A N 1
ATOM 516 C CA . THR A 1 71 ? -5.764 -4.307 20.778 1.00 92.12 71 THR A CA 1
ATOM 517 C C . THR A 1 71 ? -4.735 -3.537 19.948 1.00 92.12 71 THR A C 1
ATOM 519 O O . THR A 1 71 ? -4.554 -3.824 18.763 1.00 92.12 71 THR A O 1
ATOM 522 N N . ALA A 1 72 ? -3.968 -2.631 20.565 1.00 93.69 72 ALA A N 1
ATOM 523 C CA . ALA A 1 72 ? -2.874 -1.922 19.906 1.00 93.69 72 ALA A CA 1
ATOM 524 C C . ALA A 1 72 ? -1.769 -2.853 19.379 1.00 93.69 72 ALA A C 1
ATOM 526 O O . ALA A 1 72 ? -1.066 -2.484 18.441 1.00 93.69 72 ALA A O 1
ATOM 527 N N . ILE A 1 73 ? -1.609 -4.061 19.933 1.00 94.62 73 ILE A N 1
ATOM 528 C CA . ILE A 1 73 ? -0.655 -5.055 19.411 1.00 94.62 73 ILE A CA 1
ATOM 529 C C . ILE A 1 73 ? -1.011 -5.448 17.970 1.00 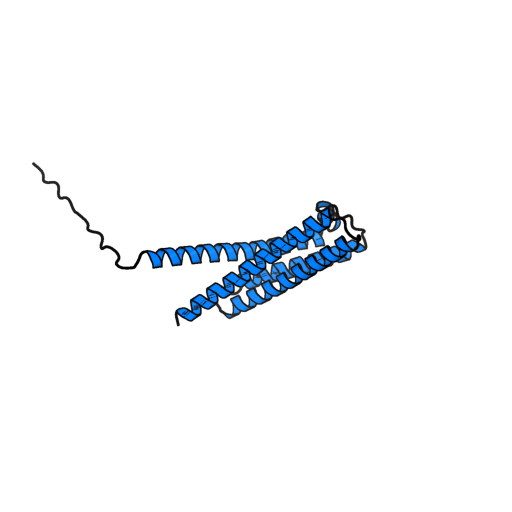94.62 73 ILE A C 1
ATOM 531 O O . ILE A 1 73 ? -0.123 -5.511 17.122 1.00 94.62 73 ILE A O 1
ATOM 535 N N . VAL A 1 74 ? -2.300 -5.620 17.658 1.00 93.31 74 VAL A N 1
ATOM 536 C CA . VAL A 1 74 ? -2.764 -5.967 16.304 1.00 93.31 74 VAL A CA 1
ATOM 537 C C . VAL A 1 74 ? -2.443 -4.844 15.314 1.00 93.31 74 VAL A C 1
ATOM 539 O O . VAL A 1 74 ? -1.941 -5.101 14.222 1.00 93.31 74 VAL A O 1
ATOM 542 N N . VAL A 1 75 ? -2.641 -3.586 15.722 1.00 94.44 75 VAL A N 1
ATOM 543 C CA . VAL A 1 75 ? -2.301 -2.405 14.907 1.00 94.44 75 VAL A CA 1
ATOM 544 C C . VAL A 1 75 ? -0.793 -2.317 14.656 1.00 94.44 75 VAL A C 1
ATOM 546 O O . VAL A 1 75 ? -0.364 -1.990 13.551 1.00 94.44 75 VAL A O 1
ATOM 549 N N . ARG A 1 76 ? 0.033 -2.678 15.643 1.00 96.00 76 ARG A N 1
ATOM 550 C CA . ARG A 1 76 ? 1.489 -2.751 15.462 1.00 96.00 76 ARG A CA 1
ATOM 551 C C . ARG A 1 76 ? 1.894 -3.858 14.493 1.00 96.00 76 ARG A C 1
ATOM 553 O O . ARG A 1 76 ? 2.761 -3.622 13.659 1.00 96.00 76 ARG A O 1
ATOM 560 N N . MET A 1 77 ? 1.259 -5.031 14.550 1.00 94.81 77 MET A N 1
ATOM 561 C CA . MET A 1 77 ? 1.505 -6.113 13.585 1.00 94.81 77 MET A CA 1
ATOM 562 C C . MET A 1 77 ? 1.120 -5.702 12.160 1.00 94.81 77 MET A C 1
ATOM 564 O O . MET A 1 77 ? 1.885 -5.944 11.225 1.00 94.81 77 MET A O 1
ATOM 568 N N . PHE A 1 78 ? -0.016 -5.013 12.000 1.00 93.00 78 PHE A N 1
ATOM 569 C CA . PHE A 1 78 ? -0.389 -4.368 10.739 1.00 93.00 78 PHE A CA 1
ATOM 570 C C . PHE A 1 78 ? 0.695 -3.382 10.280 1.00 93.00 78 PHE A C 1
ATOM 572 O O . PHE A 1 78 ? 1.092 -3.393 9.116 1.00 93.00 78 PHE A O 1
ATOM 579 N N . GLY A 1 79 ? 1.229 -2.584 11.210 1.00 95.38 79 GLY A N 1
ATOM 580 C CA . GLY A 1 79 ? 2.314 -1.644 10.956 1.00 95.38 79 GLY A CA 1
ATOM 581 C C . GLY A 1 79 ? 3.589 -2.306 10.429 1.00 95.38 79 GLY A C 1
ATOM 582 O O . GLY A 1 79 ? 4.101 -1.906 9.385 1.00 95.38 79 GLY A O 1
ATOM 583 N N . VAL A 1 80 ? 4.059 -3.369 11.094 1.00 97.44 80 VAL A N 1
ATOM 584 C CA . VAL A 1 80 ? 5.222 -4.162 10.653 1.00 97.44 80 VAL A CA 1
ATOM 585 C C . VAL A 1 80 ? 5.000 -4.711 9.248 1.00 97.44 80 VAL A C 1
ATOM 587 O O . VAL A 1 80 ? 5.873 -4.567 8.395 1.00 97.44 80 VAL A O 1
ATOM 590 N N . ARG A 1 81 ? 3.821 -5.289 8.981 1.00 95.12 81 ARG A N 1
ATOM 591 C CA . ARG A 1 81 ? 3.457 -5.791 7.649 1.00 95.12 81 ARG A CA 1
ATOM 592 C C . ARG A 1 81 ? 3.509 -4.682 6.598 1.00 95.12 81 ARG A C 1
ATOM 594 O O . ARG A 1 81 ? 4.064 -4.898 5.525 1.00 95.12 81 ARG A O 1
ATOM 601 N N . GLY A 1 82 ? 2.965 -3.504 6.907 1.00 95.06 82 GLY A N 1
ATOM 602 C CA . GLY A 1 82 ? 2.998 -2.340 6.021 1.00 95.06 82 GLY A CA 1
ATOM 603 C C . GLY A 1 82 ? 4.424 -1.907 5.682 1.00 95.06 82 GLY A C 1
ATOM 604 O O . GLY A 1 82 ? 4.747 -1.740 4.508 1.00 95.06 82 GLY A O 1
ATOM 605 N N . VAL A 1 83 ? 5.302 -1.816 6.685 1.00 97.06 83 VAL A N 1
ATOM 606 C CA . VAL A 1 83 ? 6.719 -1.482 6.475 1.00 97.06 83 VAL A CA 1
ATOM 607 C C . VAL A 1 83 ? 7.421 -2.540 5.625 1.00 97.06 83 VAL A C 1
ATOM 609 O O . VAL A 1 83 ? 8.098 -2.181 4.666 1.00 97.06 83 VAL A O 1
ATOM 612 N N . ALA A 1 84 ? 7.239 -3.828 5.931 1.00 97.06 84 ALA A N 1
ATOM 613 C CA . ALA A 1 84 ? 7.875 -4.912 5.183 1.00 97.06 84 ALA A CA 1
ATOM 614 C C . ALA A 1 84 ? 7.435 -4.927 3.711 1.00 97.06 84 ALA A C 1
ATOM 616 O O . ALA A 1 84 ? 8.282 -4.974 2.823 1.00 97.06 84 ALA A O 1
ATOM 617 N N . LEU A 1 85 ? 6.128 -4.834 3.438 1.00 94.88 85 LEU A N 1
ATOM 618 C CA . LEU A 1 85 ? 5.611 -4.801 2.067 1.00 94.88 85 LEU A CA 1
ATOM 619 C C . LEU A 1 85 ? 6.078 -3.555 1.311 1.00 94.88 85 LEU A C 1
ATOM 621 O O . LEU A 1 85 ? 6.518 -3.669 0.171 1.00 94.88 85 LEU A O 1
ATOM 625 N N . GLY A 1 86 ? 6.030 -2.379 1.941 1.00 95.25 86 GLY A N 1
ATOM 626 C CA . GLY A 1 86 ? 6.506 -1.145 1.318 1.00 95.25 86 GLY A CA 1
ATOM 627 C C . GLY A 1 86 ? 8.000 -1.195 0.994 1.00 95.25 86 GLY A C 1
ATOM 628 O O . GLY A 1 86 ? 8.405 -0.799 -0.096 1.00 95.25 86 GLY A O 1
ATOM 629 N N . TYR A 1 87 ? 8.808 -1.761 1.892 1.00 95.94 87 TYR A N 1
ATOM 630 C CA . TYR A 1 87 ? 10.235 -1.978 1.662 1.00 95.94 87 TYR A CA 1
ATOM 631 C C . TYR A 1 87 ? 10.499 -2.949 0.503 1.00 95.94 87 TYR A C 1
ATOM 633 O O . TYR A 1 87 ? 11.326 -2.657 -0.357 1.00 95.94 87 TYR A O 1
ATOM 641 N N . LEU A 1 88 ? 9.767 -4.067 0.433 1.00 93.81 88 LEU A N 1
ATOM 642 C CA . LEU A 1 88 ? 9.878 -5.025 -0.672 1.00 93.81 88 LEU A CA 1
ATOM 643 C C . LEU A 1 88 ? 9.500 -4.400 -2.021 1.00 93.81 88 LEU A C 1
ATOM 645 O O . LEU A 1 88 ? 10.195 -4.636 -3.004 1.00 93.81 88 LEU A O 1
ATOM 649 N N . ILE A 1 89 ? 8.447 -3.574 -2.067 1.00 92.62 89 ILE A N 1
ATOM 650 C CA . ILE A 1 89 ? 8.048 -2.852 -3.285 1.00 92.62 89 ILE A CA 1
ATOM 651 C C . ILE A 1 89 ? 9.164 -1.905 -3.738 1.00 92.62 89 ILE A C 1
ATOM 653 O O . ILE A 1 89 ? 9.550 -1.946 -4.902 1.00 92.62 89 ILE A O 1
ATOM 657 N N . LEU A 1 90 ? 9.713 -1.086 -2.834 1.00 93.69 90 LEU A N 1
ATOM 658 C CA . LEU A 1 90 ? 10.773 -0.136 -3.189 1.00 93.69 90 LEU A CA 1
ATOM 659 C C . LEU A 1 90 ? 12.064 -0.842 -3.620 1.00 93.69 90 LEU A C 1
ATOM 661 O O . LEU A 1 90 ? 12.698 -0.417 -4.581 1.00 93.69 90 LEU A O 1
ATOM 665 N N . ASN A 1 91 ? 12.436 -1.939 -2.962 1.00 90.62 91 ASN A N 1
ATOM 666 C CA . ASN A 1 91 ? 13.610 -2.713 -3.356 1.00 90.62 91 ASN A CA 1
ATOM 667 C C . ASN A 1 91 ? 13.428 -3.396 -4.712 1.00 90.62 91 ASN A C 1
ATOM 669 O O . ASN A 1 91 ? 14.358 -3.386 -5.512 1.00 90.62 91 ASN A O 1
ATOM 673 N N . ALA A 1 92 ? 12.250 -3.960 -4.985 1.00 86.56 92 ALA A N 1
ATOM 674 C CA . ALA A 1 92 ? 11.956 -4.561 -6.282 1.00 86.56 92 ALA A CA 1
ATOM 675 C C . ALA A 1 92 ? 11.901 -3.510 -7.405 1.00 86.56 92 ALA A C 1
ATOM 677 O O . ALA A 1 92 ? 12.261 -3.806 -8.538 1.00 86.56 92 ALA A O 1
ATOM 678 N N . ASP A 1 93 ? 11.504 -2.273 -7.090 1.00 77.31 93 ASP A N 1
ATOM 679 C CA . ASP A 1 93 ? 11.555 -1.133 -8.012 1.00 77.31 93 ASP A CA 1
ATOM 680 C C . ASP A 1 93 ? 13.008 -0.701 -8.302 1.00 77.31 93 ASP A C 1
ATOM 682 O O . ASP A 1 93 ? 13.328 -0.300 -9.416 1.00 77.31 93 ASP A O 1
ATOM 686 N N . HIS A 1 94 ? 13.916 -0.821 -7.330 1.00 73.94 94 HIS A N 1
ATOM 687 C CA . HIS A 1 94 ? 15.336 -0.491 -7.517 1.00 73.94 94 HIS A CA 1
ATOM 688 C C . HIS A 1 94 ? 16.143 -1.637 -8.144 1.00 73.94 94 HIS A C 1
ATOM 690 O O . HIS A 1 94 ? 17.188 -1.394 -8.752 1.00 73.94 94 HIS A O 1
ATOM 696 N N . ALA A 1 95 ? 15.675 -2.877 -8.001 1.00 65.31 95 ALA A N 1
ATOM 697 C CA . ALA A 1 95 ? 16.235 -4.031 -8.682 1.00 65.31 95 ALA A CA 1
ATOM 698 C C . ALA A 1 95 ? 15.970 -3.906 -10.187 1.00 65.31 95 ALA A C 1
ATOM 700 O O . ALA A 1 95 ? 14.860 -3.610 -10.610 1.00 65.31 95 ALA A O 1
ATOM 701 N N . ASP A 1 96 ? 17.022 -4.100 -10.979 1.00 68.19 96 ASP A N 1
ATOM 702 C CA . ASP A 1 96 ? 17.132 -3.842 -12.417 1.00 68.19 96 ASP A CA 1
ATOM 703 C C . ASP A 1 96 ? 15.831 -4.036 -13.235 1.00 68.19 96 ASP A C 1
ATOM 705 O O . ASP A 1 96 ? 15.614 -5.080 -13.859 1.00 68.19 96 ASP A O 1
ATOM 709 N N . GLN A 1 97 ? 14.971 -3.003 -13.284 1.00 69.19 97 GLN A N 1
ATOM 710 C CA . GLN A 1 97 ? 13.684 -3.013 -14.010 1.00 69.19 97 GLN A CA 1
ATOM 711 C C . GLN A 1 97 ? 13.841 -3.213 -15.518 1.00 69.19 97 GLN A C 1
ATOM 713 O O . GLN A 1 97 ? 12.864 -3.413 -16.251 1.00 69.19 97 GLN A O 1
ATOM 718 N N . LYS A 1 98 ? 15.077 -3.105 -16.005 1.00 70.38 98 LYS A N 1
ATOM 719 C CA . LYS A 1 98 ? 15.432 -3.349 -17.398 1.00 70.38 98 LYS A CA 1
ATOM 720 C C . LYS A 1 98 ? 15.494 -4.844 -17.698 1.00 70.38 98 LYS A C 1
ATOM 722 O O . LYS A 1 98 ? 15.398 -5.219 -18.861 1.00 70.38 98 LYS A O 1
ATOM 727 N N . THR A 1 99 ? 15.587 -5.691 -16.673 1.00 81.94 99 THR A N 1
ATOM 728 C CA . THR A 1 99 ? 15.570 -7.148 -16.812 1.00 81.94 99 THR A CA 1
ATOM 729 C C . THR A 1 99 ? 14.162 -7.712 -16.653 1.00 81.94 99 THR A C 1
ATOM 731 O O . THR A 1 99 ? 13.344 -7.219 -15.873 1.00 81.94 99 THR A O 1
ATOM 734 N N . LEU A 1 100 ? 13.884 -8.804 -17.369 1.00 81.50 100 LEU A N 1
ATOM 735 C CA . LEU A 1 100 ? 12.628 -9.542 -17.233 1.00 81.50 100 LEU A CA 1
ATOM 736 C C . LEU A 1 100 ? 12.449 -10.084 -15.800 1.00 81.50 100 LEU A C 1
ATOM 738 O O . LEU A 1 100 ? 11.353 -10.006 -15.251 1.00 81.50 100 LEU A O 1
ATOM 742 N N . SER A 1 101 ? 13.541 -10.537 -15.172 1.00 84.31 101 SER A N 1
ATOM 743 C CA . SER A 1 101 ? 13.540 -11.054 -13.796 1.00 84.31 101 SER A CA 1
ATOM 744 C C . SER A 1 101 ? 13.130 -9.995 -12.768 1.00 84.31 101 SER A C 1
ATOM 746 O O . SER A 1 101 ? 12.311 -10.289 -11.900 1.00 84.31 101 SER A O 1
ATOM 748 N N . GLY A 1 102 ? 13.643 -8.761 -12.873 1.00 86.31 102 GLY A N 1
ATOM 749 C CA . GLY A 1 102 ? 13.273 -7.674 -11.955 1.00 86.31 102 GLY A CA 1
ATOM 750 C C . GLY A 1 102 ? 11.789 -7.312 -12.054 1.00 86.31 102 GLY A C 1
ATOM 751 O O . GLY A 1 102 ? 11.108 -7.130 -11.046 1.00 86.31 102 GLY A O 1
ATOM 752 N N . ARG A 1 103 ? 11.242 -7.311 -13.276 1.00 86.50 103 ARG A N 1
ATOM 753 C CA . ARG A 1 103 ? 9.811 -7.065 -13.517 1.00 86.50 103 ARG A CA 1
ATOM 754 C C . ARG A 1 103 ? 8.913 -8.153 -12.938 1.00 86.50 103 ARG A C 1
ATOM 756 O O . ARG A 1 103 ? 7.860 -7.839 -12.384 1.00 86.50 103 ARG A O 1
ATOM 763 N N . GLU A 1 104 ? 9.310 -9.419 -13.047 1.00 89.56 104 GLU A N 1
ATOM 764 C CA . GLU A 1 104 ? 8.565 -10.519 -12.432 1.00 89.56 104 GLU A CA 1
ATOM 765 C C . GLU A 1 104 ? 8.575 -10.441 -10.905 1.00 89.56 104 GLU A C 1
ATOM 767 O O . GLU A 1 104 ? 7.545 -10.684 -10.275 1.00 89.56 104 GLU A O 1
ATOM 772 N N . GLU A 1 105 ? 9.708 -10.079 -10.301 1.00 90.75 105 GLU A N 1
ATOM 773 C CA . GLU A 1 105 ? 9.809 -9.895 -8.854 1.00 90.75 105 GLU A CA 1
ATOM 774 C C . GLU A 1 105 ? 8.921 -8.740 -8.377 1.00 90.75 105 GLU A C 1
ATOM 776 O O . GLU A 1 105 ? 8.098 -8.934 -7.479 1.00 90.75 105 GLU A O 1
ATOM 781 N N . LEU A 1 106 ? 8.986 -7.582 -9.042 1.00 91.19 106 LEU A N 1
ATOM 782 C CA . LEU A 1 106 ? 8.112 -6.446 -8.748 1.00 91.19 106 LEU A CA 1
ATOM 783 C C . LEU A 1 106 ? 6.631 -6.823 -8.886 1.00 91.19 106 LEU A C 1
ATOM 785 O O . LEU A 1 106 ? 5.830 -6.531 -7.996 1.00 91.19 106 LEU A O 1
ATOM 789 N N . LYS A 1 107 ? 6.264 -7.550 -9.947 1.00 92.44 107 LYS A N 1
ATOM 790 C CA . LYS A 1 107 ? 4.900 -8.058 -10.142 1.00 92.44 107 LYS A CA 1
ATOM 791 C C . LYS A 1 107 ? 4.467 -8.985 -9.000 1.00 92.44 107 LYS A C 1
ATOM 793 O O . LYS A 1 107 ? 3.341 -8.855 -8.521 1.00 92.44 107 LYS A O 1
ATOM 798 N N . ARG A 1 108 ? 5.334 -9.885 -8.520 1.00 92.69 108 ARG A N 1
ATOM 799 C CA . ARG A 1 108 ? 5.040 -10.755 -7.361 1.00 92.69 108 ARG A CA 1
ATOM 800 C C . ARG A 1 108 ? 4.804 -9.940 -6.088 1.00 92.69 108 ARG A C 1
ATOM 802 O O . ARG A 1 108 ? 3.849 -10.226 -5.366 1.00 92.69 108 ARG A O 1
ATOM 809 N N . MET A 1 109 ? 5.612 -8.909 -5.837 1.00 93.62 109 MET A N 1
ATOM 810 C CA . MET A 1 109 ? 5.443 -8.037 -4.667 1.00 93.62 109 MET A CA 1
ATOM 811 C C . MET A 1 109 ? 4.150 -7.214 -4.741 1.00 93.62 109 MET A C 1
ATOM 813 O O . MET A 1 109 ? 3.429 -7.113 -3.747 1.00 93.62 109 MET A O 1
ATOM 817 N N . LEU A 1 110 ? 3.797 -6.694 -5.922 1.00 93.56 110 LEU A N 1
ATOM 818 C CA . LEU A 1 110 ? 2.526 -5.995 -6.141 1.00 93.56 110 LEU A CA 1
ATOM 819 C C . LEU A 1 110 ? 1.317 -6.921 -5.945 1.00 93.56 110 LEU A C 1
ATOM 821 O O . LEU A 1 110 ? 0.337 -6.509 -5.325 1.00 93.56 110 LEU A O 1
ATOM 825 N N . TRP A 1 111 ? 1.392 -8.179 -6.393 1.00 94.81 111 TRP A N 1
ATOM 826 C CA . TRP A 1 111 ? 0.351 -9.180 -6.136 1.00 94.81 111 TRP A CA 1
ATOM 827 C C . TRP A 1 111 ? 0.208 -9.519 -4.651 1.00 94.81 111 TRP A C 1
ATOM 829 O O . TRP A 1 111 ? -0.914 -9.609 -4.151 1.00 94.81 111 TRP A O 1
ATOM 839 N N . ALA A 1 112 ? 1.321 -9.666 -3.927 1.00 93.31 112 ALA A N 1
ATOM 840 C CA . ALA A 1 112 ? 1.294 -9.882 -2.481 1.00 93.31 112 ALA A CA 1
ATOM 841 C C . ALA A 1 112 ? 0.648 -8.693 -1.748 1.00 93.31 112 ALA A C 1
ATOM 843 O O . ALA A 1 112 ? -0.199 -8.886 -0.871 1.00 93.31 112 ALA A O 1
ATOM 844 N N . ASN A 1 113 ? 0.994 -7.466 -2.152 1.00 92.56 113 ASN A N 1
ATOM 845 C CA . ASN A 1 113 ? 0.387 -6.244 -1.636 1.00 92.56 113 ASN A CA 1
ATOM 846 C C . ASN A 1 113 ? -1.124 -6.192 -1.915 1.00 92.56 113 ASN A C 1
ATOM 848 O O . ASN A 1 113 ? -1.906 -5.954 -0.997 1.00 92.56 113 ASN A O 1
ATOM 852 N N . PHE A 1 114 ? -1.525 -6.456 -3.161 1.00 93.25 114 PHE A N 1
ATOM 853 C CA . PHE A 1 114 ? -2.925 -6.508 -3.581 1.00 93.25 114 PHE A CA 1
ATOM 854 C C . PHE A 1 114 ? -3.724 -7.523 -2.756 1.00 93.25 114 PHE A C 1
ATOM 856 O O . PHE A 1 114 ? -4.783 -7.189 -2.231 1.00 93.25 114 PHE A O 1
ATOM 863 N N . GLY A 1 115 ? -3.202 -8.743 -2.587 1.00 92.62 115 GLY A N 1
ATOM 864 C CA . GLY A 1 115 ? -3.865 -9.783 -1.800 1.00 92.62 115 GLY A CA 1
ATOM 865 C C . GLY A 1 115 ? -4.091 -9.364 -0.345 1.00 92.62 115 GLY A C 1
ATOM 866 O O . GLY A 1 115 ? -5.169 -9.595 0.202 1.00 92.62 115 GLY A O 1
ATOM 867 N N . CYS A 1 116 ? -3.107 -8.692 0.262 1.00 92.06 116 CYS A N 1
ATOM 868 C CA . CYS A 1 116 ? -3.236 -8.142 1.611 1.00 92.06 116 CYS A CA 1
ATOM 869 C C . CYS A 1 116 ? -4.316 -7.052 1.691 1.00 92.06 116 CYS A C 1
ATOM 871 O O . CYS A 1 116 ? -5.147 -7.107 2.593 1.00 92.06 116 CYS A O 1
ATOM 873 N N . ASP A 1 117 ? -4.354 -6.109 0.744 1.00 91.75 117 ASP A N 1
ATOM 874 C CA . ASP A 1 117 ? -5.371 -5.048 0.748 1.00 91.75 117 ASP A CA 1
ATOM 875 C C . ASP A 1 117 ? -6.786 -5.588 0.524 1.00 91.75 117 ASP A C 1
ATOM 877 O O . ASP A 1 117 ? -7.727 -5.142 1.177 1.00 91.75 117 ASP A O 1
ATOM 881 N N . VAL A 1 118 ? -6.954 -6.577 -0.358 1.00 92.69 118 VAL A N 1
ATOM 882 C CA . VAL A 1 118 ? -8.253 -7.233 -0.563 1.00 92.69 118 VAL A CA 1
ATOM 883 C C . VAL A 1 118 ? -8.711 -7.927 0.719 1.00 92.69 118 VAL A C 1
ATOM 885 O O . VAL A 1 118 ? -9.862 -7.764 1.125 1.00 92.69 118 VAL A O 1
ATOM 888 N N . ALA A 1 119 ? -7.816 -8.654 1.395 1.00 92.44 119 ALA A N 1
ATOM 889 C CA . ALA A 1 119 ? -8.128 -9.287 2.673 1.00 92.44 119 ALA A CA 1
ATOM 890 C C . ALA A 1 119 ? -8.509 -8.254 3.750 1.00 92.44 119 ALA A C 1
ATOM 892 O O . ALA A 1 119 ? -9.458 -8.480 4.508 1.00 92.44 119 ALA A O 1
ATOM 893 N N . ASP A 1 120 ? -7.823 -7.109 3.792 1.00 90.50 120 ASP A N 1
ATOM 894 C CA . ASP A 1 120 ? -8.140 -6.011 4.707 1.00 90.50 120 ASP A CA 1
ATOM 895 C C . ASP A 1 120 ? -9.529 -5.419 4.402 1.00 90.50 120 ASP A C 1
ATOM 897 O O . ASP A 1 120 ? -10.344 -5.279 5.315 1.00 90.50 120 ASP A O 1
ATOM 901 N N . ILE A 1 121 ? -9.853 -5.152 3.129 1.00 91.44 121 ILE A N 1
ATOM 902 C CA . ILE A 1 121 ? -11.177 -4.660 2.705 1.00 91.44 121 ILE A CA 1
ATOM 903 C C . ILE A 1 121 ? -12.278 -5.647 3.102 1.00 91.44 121 ILE A C 1
ATOM 905 O O . ILE A 1 121 ? -13.283 -5.233 3.679 1.00 91.44 121 ILE A O 1
ATOM 909 N N . CYS A 1 122 ? -12.099 -6.945 2.837 1.00 94.12 122 CYS A N 1
ATOM 910 C CA . CYS A 1 122 ? -13.065 -7.975 3.225 1.00 94.12 122 CYS A CA 1
ATOM 911 C C . CYS A 1 122 ? -13.250 -8.040 4.748 1.00 94.12 122 CYS A C 1
ATOM 913 O O . CYS A 1 122 ? -14.379 -8.159 5.225 1.00 94.12 122 CYS A O 1
ATOM 915 N N . SER A 1 123 ? -12.162 -7.914 5.510 1.00 92.69 123 SER A N 1
ATOM 916 C CA . SER A 1 123 ? -12.200 -7.916 6.977 1.00 92.69 123 SER A CA 1
ATOM 917 C C . SER A 1 123 ? -12.943 -6.695 7.526 1.00 92.69 123 SER A C 1
ATOM 919 O O . SER A 1 123 ? -13.785 -6.829 8.415 1.00 92.69 123 SER A O 1
ATOM 921 N N . ILE A 1 124 ? -12.691 -5.510 6.961 1.00 91.69 124 ILE A N 1
ATOM 922 C CA . ILE A 1 124 ? -13.402 -4.273 7.309 1.00 91.69 124 ILE A CA 1
ATOM 923 C C . ILE A 1 124 ? -14.883 -4.394 6.950 1.00 91.69 124 ILE A C 1
ATOM 925 O O . ILE A 1 124 ? -15.739 -4.073 7.772 1.00 91.69 124 ILE A O 1
ATOM 929 N N . ALA A 1 125 ? -15.197 -4.891 5.751 1.00 93.75 125 ALA A N 1
ATOM 930 C CA . ALA A 1 125 ? -16.570 -5.095 5.310 1.00 93.75 125 ALA A CA 1
ATOM 931 C C . ALA A 1 125 ? -17.321 -6.020 6.276 1.00 93.75 125 ALA A C 1
ATOM 933 O O . ALA A 1 125 ? -18.394 -5.650 6.746 1.00 93.75 125 ALA A O 1
ATOM 934 N N . PHE A 1 126 ? -16.723 -7.156 6.648 1.00 95.88 126 PHE A N 1
ATOM 935 C CA . PHE A 1 126 ? -17.291 -8.076 7.631 1.00 95.88 126 PHE A CA 1
ATOM 936 C C . PHE A 1 126 ? -17.526 -7.410 8.996 1.00 95.88 126 PHE A C 1
ATOM 938 O O . PHE A 1 126 ? -18.597 -7.577 9.587 1.00 95.88 126 PHE A O 1
ATOM 945 N N . ALA A 1 127 ? -16.558 -6.634 9.496 1.00 92.81 127 ALA A N 1
ATOM 946 C CA . ALA A 1 127 ? -16.683 -5.931 10.772 1.00 92.81 127 ALA A CA 1
ATOM 947 C C . ALA A 1 127 ? -17.822 -4.897 10.750 1.00 92.81 127 ALA A C 1
ATOM 949 O O . ALA A 1 127 ? -18.602 -4.820 11.703 1.00 92.81 127 ALA A O 1
ATOM 950 N N . VAL A 1 128 ? -17.963 -4.152 9.649 1.00 93.56 128 VAL A N 1
ATOM 951 C CA . VAL A 1 128 ? -19.040 -3.170 9.456 1.00 93.56 128 VAL A CA 1
ATOM 952 C C . VAL A 1 128 ? -20.402 -3.854 9.339 1.00 93.56 128 VAL A C 1
ATOM 954 O O . VAL A 1 128 ? -21.352 -3.442 10.004 1.00 93.56 128 VAL A O 1
ATOM 957 N N . THR A 1 129 ? -20.527 -4.912 8.532 1.00 95.75 129 THR A N 1
ATOM 958 C CA . THR A 1 129 ? -21.810 -5.614 8.346 1.00 95.75 129 THR A CA 1
ATOM 959 C C . THR A 1 129 ? -22.261 -6.348 9.603 1.00 95.75 129 THR A C 1
ATOM 961 O O . THR A 1 129 ? -23.459 -6.474 9.834 1.00 95.75 129 THR A O 1
ATOM 964 N N . SER A 1 130 ? -21.315 -6.800 10.428 1.00 96.69 130 SER A N 1
ATOM 965 C CA . SER A 1 130 ? -21.593 -7.499 11.687 1.00 96.69 130 SER A CA 1
ATOM 966 C C . SER A 1 130 ? -21.794 -6.550 12.875 1.00 96.69 130 SER A C 1
ATOM 968 O O . SER A 1 130 ? -21.931 -7.021 13.999 1.00 96.69 130 SER A O 1
ATOM 970 N N . GLY A 1 131 ? -21.751 -5.228 12.666 1.00 93.56 131 GLY A N 1
ATOM 971 C CA . GLY A 1 131 ? -21.942 -4.227 13.722 1.00 93.56 13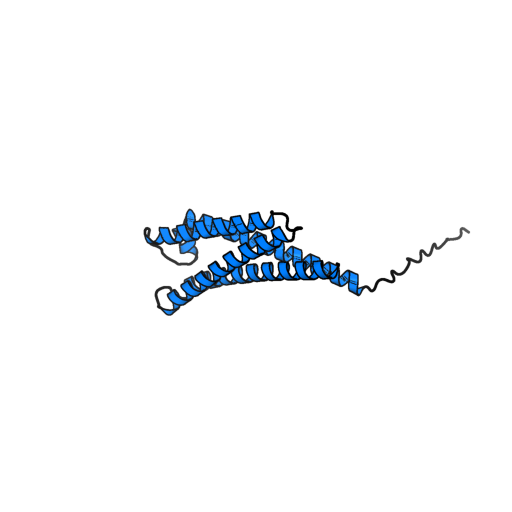1 GLY A CA 1
ATOM 972 C C . GLY A 1 131 ? -20.778 -4.085 14.711 1.00 93.56 131 GLY A C 1
ATOM 973 O O . GLY A 1 131 ? -20.950 -3.463 15.753 1.00 93.56 131 GLY A O 1
ATOM 974 N N . HIS A 1 132 ? -19.600 -4.637 14.402 1.00 91.75 132 HIS A N 1
ATOM 975 C CA . HIS A 1 132 ? -18.395 -4.520 15.239 1.00 91.75 132 HIS A CA 1
ATOM 976 C C . HIS A 1 132 ? -17.584 -3.248 14.943 1.00 91.75 132 HIS A C 1
ATOM 978 O O . HIS A 1 132 ? -16.668 -2.910 15.691 1.00 91.75 132 HIS A O 1
ATOM 984 N N . MET A 1 133 ? -17.885 -2.557 13.841 1.00 91.38 133 MET A N 1
ATOM 985 C CA . MET A 1 133 ? -17.232 -1.315 13.440 1.00 91.38 133 MET A CA 1
ATOM 986 C C . MET A 1 133 ? -18.255 -0.342 12.856 1.00 91.38 133 MET A C 1
ATOM 988 O O . MET A 1 133 ? -19.097 -0.721 12.039 1.00 91.38 133 MET A O 1
ATOM 992 N N . ASP A 1 134 ? -18.146 0.931 13.232 1.00 92.31 134 ASP A N 1
ATOM 993 C CA . ASP A 1 134 ? -18.973 1.986 12.655 1.00 92.31 134 ASP A CA 1
ATOM 994 C C . ASP A 1 134 ? -18.688 2.170 11.157 1.00 92.31 134 ASP A C 1
ATOM 996 O O . ASP A 1 134 ? -17.562 2.027 10.670 1.00 92.31 134 ASP A O 1
ATOM 1000 N N . ARG A 1 135 ? -19.717 2.569 10.403 1.00 92.62 135 ARG A N 1
ATOM 1001 C CA . ARG A 1 135 ? -19.610 2.746 8.945 1.00 92.62 135 ARG A CA 1
ATOM 1002 C C . ARG A 1 135 ? -18.575 3.795 8.549 1.00 92.62 135 ARG A C 1
ATOM 1004 O O . ARG A 1 135 ? -17.906 3.623 7.539 1.00 92.62 135 ARG A O 1
ATOM 1011 N N . LEU A 1 136 ? -18.445 4.876 9.317 1.00 92.88 136 LEU A N 1
ATOM 1012 C CA . LEU A 1 136 ? -17.532 5.981 9.011 1.00 92.88 136 LEU A CA 1
ATOM 1013 C C . LEU A 1 136 ? -16.048 5.555 9.058 1.00 92.88 136 LEU A C 1
ATOM 1015 O O . LEU A 1 136 ? -15.405 5.658 8.012 1.00 92.88 136 LEU A O 1
ATOM 1019 N N . PRO A 1 137 ? -15.499 5.024 10.174 1.00 89.62 137 PRO A N 1
ATOM 1020 C CA . PRO A 1 137 ? -14.141 4.467 10.196 1.00 89.62 137 PRO A CA 1
ATOM 1021 C C . PRO A 1 137 ? -13.954 3.363 9.154 1.00 89.62 137 PRO A C 1
ATOM 1023 O O . PRO A 1 137 ? -12.957 3.364 8.433 1.00 89.62 137 PRO A O 1
ATOM 1026 N N . GLY A 1 138 ? -14.941 2.469 9.015 1.00 89.88 138 GLY A N 1
ATOM 1027 C CA . GLY A 1 138 ? -14.897 1.399 8.020 1.00 89.88 138 GLY A CA 1
ATOM 1028 C C . GLY A 1 138 ? -14.771 1.922 6.586 1.00 89.88 138 GLY A C 1
ATOM 1029 O O . GLY A 1 138 ? -13.988 1.393 5.803 1.00 89.88 138 GLY A O 1
ATOM 1030 N N . THR A 1 139 ? -15.467 3.012 6.251 1.00 91.25 139 THR A N 1
ATOM 1031 C CA . THR A 1 139 ? -15.418 3.624 4.914 1.00 91.25 139 THR A CA 1
ATOM 1032 C C . THR A 1 139 ? -14.062 4.269 4.642 1.00 91.25 139 THR A C 1
ATOM 1034 O O . THR A 1 139 ? -13.528 4.105 3.549 1.00 91.25 139 THR A O 1
ATOM 1037 N N . PHE A 1 140 ? -13.472 4.964 5.621 1.00 91.00 140 PHE A N 1
ATOM 1038 C CA . PHE A 1 140 ? -12.135 5.544 5.458 1.00 91.00 140 PHE A CA 1
ATOM 1039 C C . PHE A 1 140 ? -11.059 4.473 5.265 1.00 91.00 140 PHE A C 1
ATOM 1041 O O . PHE A 1 140 ? -10.222 4.605 4.372 1.00 91.00 140 PHE A O 1
ATOM 1048 N N . LEU A 1 141 ? -11.098 3.403 6.065 1.00 87.69 141 LEU A N 1
ATOM 1049 C CA . LEU A 1 141 ? -10.132 2.310 5.957 1.00 87.69 141 LEU A CA 1
ATOM 1050 C C . LEU A 1 141 ? -10.291 1.543 4.637 1.00 87.69 141 LEU A C 1
ATOM 1052 O O . LEU A 1 141 ? -9.308 1.347 3.924 1.00 87.69 141 LEU A O 1
ATOM 1056 N N . ALA A 1 142 ? -11.522 1.171 4.271 1.00 88.69 142 ALA A N 1
ATOM 1057 C CA . ALA A 1 142 ? -11.792 0.476 3.014 1.00 88.69 142 ALA A CA 1
ATOM 1058 C C . ALA A 1 142 ? -11.470 1.354 1.794 1.00 88.69 142 ALA A C 1
ATOM 1060 O O . ALA A 1 142 ? -10.912 0.864 0.817 1.00 88.69 142 ALA A O 1
ATOM 1061 N N . GLY A 1 143 ? -11.769 2.655 1.861 1.00 88.69 143 GLY A N 1
ATOM 1062 C CA . GLY A 1 143 ? -11.436 3.620 0.815 1.00 88.69 143 GLY A CA 1
ATOM 1063 C C . GLY A 1 143 ? -9.928 3.759 0.610 1.00 88.69 143 GLY A C 1
ATOM 1064 O O . GLY A 1 143 ? -9.459 3.697 -0.524 1.00 88.69 143 GLY A O 1
ATOM 1065 N N . GLY A 1 144 ? -9.154 3.871 1.695 1.00 87.50 144 GLY A N 1
ATOM 1066 C CA . GLY A 1 144 ? -7.691 3.896 1.626 1.00 87.50 144 GLY A CA 1
ATOM 1067 C C . GLY A 1 144 ? -7.114 2.617 1.011 1.00 87.50 144 GLY A C 1
ATOM 1068 O O . GLY A 1 144 ? -6.302 2.688 0.090 1.00 87.50 144 GLY A O 1
ATOM 1069 N N . ALA A 1 145 ? -7.587 1.449 1.455 1.00 88.06 145 ALA A N 1
ATOM 1070 C CA . ALA A 1 145 ? -7.167 0.164 0.898 1.00 88.06 145 ALA A CA 1
ATOM 1071 C C . ALA A 1 145 ? -7.548 0.015 -0.588 1.00 88.06 145 ALA A C 1
ATOM 1073 O O . ALA A 1 145 ? -6.754 -0.487 -1.380 1.00 88.06 145 ALA A O 1
ATOM 1074 N N . ALA A 1 146 ? -8.717 0.513 -1.003 1.00 89.75 146 ALA A N 1
ATOM 1075 C CA . ALA A 1 146 ? -9.143 0.485 -2.402 1.00 89.75 146 ALA A CA 1
ATOM 1076 C C . ALA A 1 146 ? -8.226 1.316 -3.317 1.00 89.75 146 ALA A C 1
ATOM 1078 O O . ALA A 1 146 ? -7.939 0.898 -4.440 1.00 89.75 146 ALA A O 1
ATOM 1079 N N . VAL A 1 147 ? -7.716 2.459 -2.840 1.00 90.81 147 VAL A N 1
ATOM 1080 C CA . VAL A 1 147 ? -6.720 3.253 -3.581 1.00 90.81 147 VAL A CA 1
ATOM 1081 C C . VAL A 1 147 ? -5.418 2.467 -3.750 1.00 90.81 147 VAL A C 1
ATOM 1083 O O . VAL A 1 147 ? -4.884 2.408 -4.858 1.00 90.81 147 VAL A O 1
ATOM 1086 N N . CYS A 1 148 ? -4.935 1.808 -2.692 1.00 88.06 148 CYS A N 1
ATOM 1087 C CA . CYS A 1 148 ? -3.742 0.959 -2.759 1.00 88.06 148 CYS A CA 1
ATOM 1088 C C . CYS A 1 148 ? -3.914 -0.203 -3.752 1.00 88.06 148 CYS A C 1
ATOM 1090 O O . CYS A 1 148 ? -3.019 -0.461 -4.559 1.00 88.06 148 CYS A O 1
ATOM 1092 N N . VAL A 1 149 ? -5.086 -0.848 -3.755 1.00 90.94 149 VAL A N 1
ATOM 1093 C CA . VAL A 1 149 ? -5.455 -1.885 -4.732 1.00 90.94 149 VAL A CA 1
ATOM 1094 C C . VAL A 1 149 ? -5.392 -1.350 -6.160 1.00 90.94 149 VAL A C 1
ATOM 1096 O O . VAL A 1 149 ? -4.780 -1.979 -7.024 1.00 90.94 149 VAL A O 1
ATOM 1099 N N . ALA A 1 150 ? -5.994 -0.187 -6.416 1.00 92.19 150 ALA A N 1
ATOM 1100 C CA . ALA A 1 150 ? -5.999 0.416 -7.744 1.00 92.19 150 ALA A CA 1
ATOM 1101 C C . ALA A 1 150 ? -4.576 0.742 -8.229 1.00 92.19 150 ALA A C 1
ATOM 1103 O O . ALA A 1 150 ? -4.242 0.450 -9.377 1.00 92.19 150 ALA A O 1
ATOM 1104 N N . MET A 1 151 ? -3.719 1.278 -7.352 1.00 89.38 151 MET A N 1
ATOM 1105 C CA . MET A 1 151 ? -2.310 1.537 -7.671 1.00 89.38 151 MET A CA 1
ATOM 1106 C C . MET A 1 151 ? -1.537 0.247 -7.966 1.00 89.38 151 MET A C 1
ATOM 1108 O O . MET A 1 151 ? -0.785 0.198 -8.938 1.00 89.38 151 MET A O 1
ATOM 1112 N N . ALA A 1 152 ? -1.751 -0.814 -7.181 1.00 89.31 152 ALA A N 1
ATOM 1113 C CA . ALA A 1 152 ? -1.101 -2.102 -7.410 1.00 89.31 152 ALA A CA 1
ATOM 1114 C C . ALA A 1 152 ? -1.508 -2.719 -8.759 1.00 89.31 152 ALA A C 1
ATOM 1116 O O . ALA A 1 152 ? -0.646 -3.163 -9.517 1.00 89.31 152 ALA A O 1
ATOM 1117 N N . LEU A 1 153 ? -2.802 -2.689 -9.097 1.00 93.06 153 LEU A N 1
ATOM 1118 C CA . LEU A 1 153 ? -3.309 -3.178 -10.382 1.00 93.06 153 LEU A CA 1
ATOM 1119 C C . LEU A 1 153 ? -2.781 -2.363 -11.566 1.00 93.06 153 LEU A C 1
ATOM 1121 O O . LEU A 1 153 ? -2.408 -2.943 -12.585 1.00 93.06 153 LEU A O 1
ATOM 1125 N N . LEU A 1 154 ? -2.715 -1.035 -11.430 1.00 91.31 154 LEU A N 1
ATOM 1126 C CA . LEU A 1 154 ? -2.134 -0.166 -12.453 1.00 91.31 154 LEU A CA 1
ATOM 1127 C C . LEU A 1 154 ? -0.657 -0.509 -12.698 1.00 91.31 154 LEU A C 1
ATOM 1129 O O . LEU A 1 154 ? -0.232 -0.605 -13.850 1.00 91.31 154 LEU A O 1
ATOM 1133 N N . GLY A 1 155 ? 0.106 -0.747 -11.628 1.00 89.00 155 GLY A N 1
ATOM 1134 C CA . GLY A 1 155 ? 1.499 -1.180 -11.716 1.00 89.00 155 GLY A CA 1
ATOM 1135 C C . GLY A 1 155 ? 1.654 -2.533 -12.414 1.00 89.00 155 GLY A C 1
ATOM 1136 O O . GLY A 1 155 ? 2.448 -2.652 -13.344 1.00 89.00 155 GLY A O 1
ATOM 1137 N N . ILE A 1 156 ? 0.844 -3.530 -12.035 1.00 91.75 156 ILE A N 1
ATOM 1138 C CA . ILE A 1 156 ? 0.851 -4.866 -12.660 1.00 91.75 156 ILE A CA 1
ATOM 1139 C C . ILE A 1 156 ? 0.550 -4.768 -14.155 1.00 91.75 156 ILE A C 1
ATOM 1141 O O . ILE A 1 156 ? 1.301 -5.312 -14.963 1.00 91.75 156 ILE A O 1
ATOM 1145 N N . LYS A 1 157 ? -0.509 -4.040 -14.524 1.00 91.38 157 LYS A N 1
ATOM 1146 C CA . LYS A 1 157 ? -0.897 -3.860 -15.925 1.00 91.38 157 LYS A CA 1
ATOM 1147 C C . LYS A 1 157 ? 0.212 -3.195 -16.736 1.00 91.38 157 LYS A C 1
ATOM 1149 O O . LYS A 1 157 ? 0.529 -3.644 -17.830 1.00 91.38 157 LYS A O 1
ATOM 1154 N N . THR A 1 158 ? 0.844 -2.167 -16.176 1.00 88.50 158 THR A N 1
ATOM 1155 C CA . THR A 1 158 ? 1.937 -1.470 -16.862 1.00 88.50 158 THR A CA 1
ATOM 1156 C C . THR A 1 158 ? 3.123 -2.402 -17.111 1.00 88.50 158 THR A C 1
ATOM 1158 O O . THR A 1 158 ? 3.700 -2.385 -18.194 1.00 88.50 158 THR A O 1
ATOM 1161 N N . ILE A 1 159 ? 3.468 -3.261 -16.148 1.00 87.94 159 ILE A N 1
ATOM 1162 C CA . ILE A 1 159 ? 4.538 -4.254 -16.323 1.00 87.94 159 ILE A CA 1
ATOM 1163 C C . ILE A 1 159 ? 4.206 -5.229 -17.466 1.00 87.94 159 ILE A C 1
ATOM 1165 O O . ILE A 1 159 ? 5.079 -5.524 -18.285 1.00 87.94 159 ILE A O 1
ATOM 1169 N N . GLU A 1 160 ? 2.960 -5.699 -17.546 1.00 90.25 160 GLU A N 1
ATOM 1170 C CA . GLU A 1 160 ? 2.488 -6.604 -18.607 1.00 90.25 160 GLU A CA 1
ATOM 1171 C C . GLU A 1 160 ? 2.514 -5.944 -19.992 1.00 90.25 160 GLU A C 1
ATOM 1173 O O . GLU A 1 160 ? 2.973 -6.557 -20.962 1.00 90.25 160 GLU A O 1
ATOM 1178 N N . ASP A 1 161 ? 2.092 -4.681 -20.082 1.00 87.75 161 ASP A N 1
ATOM 1179 C CA . ASP A 1 161 ? 2.120 -3.909 -21.325 1.00 87.75 161 ASP A CA 1
ATOM 1180 C C . ASP A 1 161 ? 3.567 -3.743 -21.830 1.00 87.75 161 ASP A C 1
ATOM 1182 O O . ASP A 1 161 ? 3.849 -3.985 -23.005 1.00 87.75 161 ASP A O 1
ATOM 1186 N N . ILE A 1 162 ? 4.520 -3.421 -20.942 1.00 84.56 162 ILE A N 1
ATOM 1187 C CA . ILE A 1 162 ? 5.940 -3.288 -21.315 1.00 84.56 162 ILE A CA 1
ATOM 1188 C C . ILE A 1 162 ? 6.525 -4.639 -21.766 1.00 84.56 162 ILE A C 1
ATOM 1190 O O . ILE A 1 162 ? 7.298 -4.682 -22.724 1.00 84.56 162 ILE A O 1
ATOM 1194 N N . GLN A 1 163 ? 6.185 -5.748 -21.098 1.00 85.69 163 GLN A N 1
ATOM 1195 C CA . GLN A 1 163 ? 6.635 -7.083 -21.515 1.00 85.69 163 GLN A CA 1
ATOM 1196 C C . GLN A 1 163 ? 6.107 -7.441 -22.908 1.00 85.69 163 GLN A C 1
ATOM 1198 O O . GLN A 1 163 ? 6.868 -7.914 -23.747 1.00 85.69 163 GLN A O 1
ATOM 1203 N N . THR A 1 164 ? 4.832 -7.157 -23.176 1.00 86.75 164 THR A N 1
ATOM 1204 C CA . THR A 1 164 ? 4.195 -7.446 -24.469 1.00 86.75 164 THR A CA 1
ATOM 1205 C C . THR A 1 164 ? 4.837 -6.661 -25.614 1.00 86.75 164 THR A C 1
ATOM 1207 O O . THR A 1 164 ? 4.997 -7.194 -26.710 1.00 86.75 164 THR A O 1
ATOM 1210 N N . LEU A 1 165 ? 5.236 -5.409 -25.368 1.00 83.69 165 LEU A N 1
ATOM 1211 C CA . LEU A 1 165 ? 5.944 -4.595 -26.358 1.00 83.69 165 LEU A CA 1
ATOM 1212 C C . LEU A 1 165 ? 7.348 -5.136 -26.652 1.00 83.69 165 LEU A C 1
ATOM 1214 O O . LEU A 1 165 ? 7.722 -5.215 -27.815 1.00 83.69 165 LEU A O 1
ATOM 1218 N N . ALA A 1 166 ? 8.089 -5.570 -25.627 1.00 80.44 166 ALA A N 1
ATOM 1219 C CA . ALA A 1 166 ? 9.446 -6.092 -25.798 1.00 80.44 166 ALA A CA 1
ATOM 1220 C C . ALA A 1 166 ? 9.503 -7.357 -26.678 1.00 80.44 166 ALA A C 1
ATOM 1222 O O . ALA A 1 166 ? 10.422 -7.494 -27.473 1.00 80.44 166 ALA A O 1
ATOM 1223 N N . PHE A 1 167 ? 8.505 -8.244 -26.586 1.00 82.19 167 PHE A N 1
ATOM 1224 C CA . PHE A 1 167 ? 8.428 -9.457 -27.416 1.00 82.19 167 PHE A CA 1
ATOM 1225 C C . PHE A 1 167 ? 8.032 -9.202 -28.874 1.00 82.19 167 PHE A C 1
ATOM 1227 O O . PHE A 1 167 ? 8.152 -10.098 -29.701 1.00 82.19 167 PHE A O 1
ATOM 1234 N N . LYS A 1 168 ? 7.498 -8.020 -29.198 1.00 78.62 168 LYS A N 1
ATOM 1235 C CA . LYS A 1 168 ? 7.066 -7.702 -30.565 1.00 78.62 168 LYS A CA 1
ATOM 1236 C C . LYS A 1 168 ? 8.218 -7.217 -31.453 1.00 78.62 168 LYS A C 1
ATOM 1238 O O . LYS A 1 168 ? 8.065 -7.206 -32.672 1.00 78.62 168 LYS A O 1
ATOM 1243 N N . ASP A 1 169 ? 9.326 -6.813 -30.836 1.00 72.00 169 ASP A N 1
ATOM 1244 C CA . ASP A 1 169 ? 10.516 -6.291 -31.510 1.00 72.00 169 ASP A CA 1
ATOM 1245 C C . ASP A 1 169 ? 11.593 -7.375 -31.767 1.00 72.00 169 ASP A C 1
ATOM 1247 O O . ASP A 1 169 ? 12.613 -7.069 -32.388 1.00 72.00 169 ASP A O 1
ATOM 1251 N N . GLU A 1 170 ? 11.370 -8.621 -31.318 1.00 67.50 170 GLU A N 1
ATOM 1252 C CA . GLU A 1 170 ? 12.195 -9.816 -31.607 1.00 67.50 170 GLU A CA 1
ATOM 1253 C C . GLU A 1 170 ? 11.653 -10.621 -32.801 1.00 67.50 170 GLU A C 1
ATOM 1255 O O . GLU A 1 170 ? 12.488 -11.095 -33.609 1.00 67.50 170 GLU A O 1
#

Organism: NCBI:txid160290

pLDDT: mean 85.51, std 12.31, range [46.41, 97.69]